Protein AF-V4USL4-F1 (afdb_monomer_lite)

pLDDT: mean 71.86, std 10.64, range [48.59, 88.5]

Foldseek 3Di:
DDPLVPLLVVLVVLQVQLVVCCVVPVDPLSVCLSNVLSVVSNVLSVVVVVVVVVDDDDNPVVVVVSVVVSVPSVVVVVVVVVVVVVVVQVVVCVVPVDNDDPVVVVVVD

Secondary structure (DSSP, 8-state):
--THHHHHHHHHHHHHHHHHHHHHH--HHHHIIIIIHHHHHHHHHHHHHHHHHTT-S-HHHHHHHHHHHHHHHHHHHHHHHHHHHHHHHHHHHHHH-----HHHHHH--

Organism: Citrus clementina (NCBI:txid85681)

Radius of gyration: 20.05 Å; chains: 1; bounding box: 37×26×62 Å

InterPro domains:
  IPR005349 TMEM14 family [PF03647] (6-108)
  IPR005349 TMEM14 family [PTHR12668] (5-108)
  IPR044890 TMEM14 superfamily [G3DSA:1.10.10.1740] (1-109)

Structure (mmCIF, N/CA/C/O backbone):
data_AF-V4USL4-F1
#
_entry.id   AF-V4USL4-F1
#
loop_
_atom_site.group_PDB
_atom_site.id
_atom_site.type_symbol
_atom_site.label_atom_id
_atom_site.label_alt_id
_atom_site.label_comp_id
_atom_site.label_asym_id
_atom_site.label_entity_id
_atom_site.label_seq_id
_atom_site.pdbx_PDB_ins_code
_atom_site.Cartn_x
_atom_site.Cartn_y
_atom_site.Cartn_z
_atom_site.occupancy
_atom_site.B_iso_or_equiv
_atom_site.auth_seq_id
_atom_site.auth_comp_id
_atom_site.auth_asym_id
_atom_site.auth_atom_id
_atom_site.pdbx_PDB_model_num
ATOM 1 N N . MET A 1 1 ? 15.039 -13.764 -16.737 1.00 51.09 1 MET A N 1
ATOM 2 C CA . MET A 1 1 ? 13.573 -13.710 -16.544 1.00 51.09 1 MET A CA 1
ATOM 3 C C . MET A 1 1 ? 13.216 -12.239 -16.381 1.00 51.09 1 MET A C 1
ATOM 5 O O . MET A 1 1 ? 13.928 -11.575 -15.647 1.00 51.09 1 MET A O 1
ATOM 9 N N . HIS A 1 2 ? 12.260 -11.701 -17.147 1.00 57.84 2 HIS A N 1
ATOM 10 C CA . HIS A 1 2 ? 11.977 -10.256 -17.184 1.00 57.84 2 HIS A CA 1
ATOM 11 C C . HIS A 1 2 ? 11.198 -9.796 -15.942 1.00 57.84 2 HIS A C 1
ATOM 13 O O . HIS A 1 2 ? 10.089 -10.278 -15.710 1.00 57.84 2 HIS A O 1
ATOM 19 N N . ASP A 1 3 ? 11.724 -8.808 -15.215 1.00 64.19 3 ASP A N 1
ATOM 20 C CA . ASP A 1 3 ? 11.110 -8.214 -14.013 1.00 64.19 3 ASP A CA 1
ATOM 21 C C . ASP A 1 3 ? 9.717 -7.593 -14.271 1.00 64.19 3 ASP A C 1
ATOM 23 O O . ASP A 1 3 ? 8.883 -7.472 -13.371 1.00 64.19 3 ASP A O 1
ATOM 27 N N . PHE A 1 4 ? 9.400 -7.280 -15.534 1.00 67.56 4 PHE A N 1
ATOM 28 C CA . PHE A 1 4 ? 8.096 -6.742 -15.956 1.00 67.56 4 PHE A CA 1
ATOM 29 C C . PHE A 1 4 ? 6.943 -7.722 -15.800 1.00 67.56 4 PHE A C 1
ATOM 31 O O . PHE A 1 4 ? 5.808 -7.307 -15.570 1.00 67.56 4 PHE A O 1
ATOM 38 N N . CYS A 1 5 ? 7.238 -9.017 -15.909 1.00 71.12 5 CYS A N 1
ATOM 39 C CA . CYS 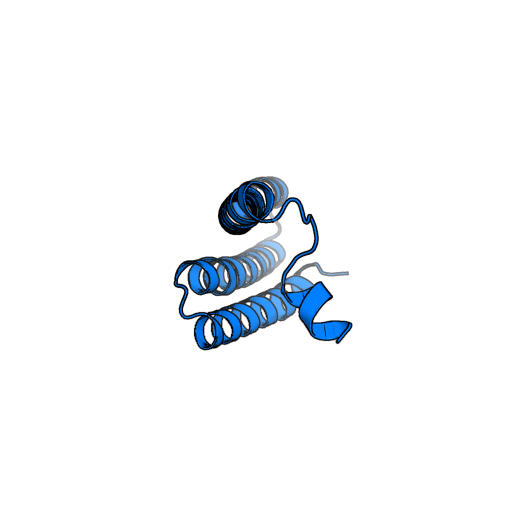A 1 5 ? 6.221 -10.057 -15.855 1.00 71.12 5 CYS A CA 1
ATOM 40 C C . CYS A 1 5 ? 5.610 -10.180 -14.454 1.00 71.12 5 CYS A C 1
ATOM 42 O O . CYS A 1 5 ? 4.460 -10.574 -14.332 1.00 71.12 5 CYS A O 1
ATOM 44 N N . PHE A 1 6 ? 6.350 -9.798 -13.407 1.00 75.56 6 PHE A N 1
ATOM 45 C CA . PHE A 1 6 ? 5.850 -9.796 -12.032 1.00 75.56 6 PHE A CA 1
ATOM 46 C C . PHE A 1 6 ? 5.356 -8.423 -11.583 1.00 75.56 6 PHE A C 1
ATOM 48 O O . PHE A 1 6 ? 4.347 -8.349 -10.888 1.00 75.56 6 PHE A O 1
ATOM 55 N N . THR A 1 7 ? 5.995 -7.332 -12.014 1.00 79.19 7 THR A N 1
ATOM 56 C CA . THR A 1 7 ? 5.622 -5.987 -11.543 1.00 79.19 7 THR A CA 1
ATOM 57 C C . THR A 1 7 ? 4.234 -5.539 -12.022 1.00 79.19 7 THR A C 1
ATOM 59 O O . THR A 1 7 ? 3.478 -4.939 -11.263 1.00 79.19 7 THR A O 1
ATOM 62 N N . ILE A 1 8 ? 3.841 -5.896 -13.253 1.00 82.44 8 ILE A N 1
ATOM 63 C CA . ILE A 1 8 ? 2.533 -5.538 -13.829 1.00 82.44 8 ILE A CA 1
ATOM 64 C C . ILE A 1 8 ? 1.371 -6.254 -13.114 1.00 82.44 8 ILE A C 1
ATOM 66 O O . ILE A 1 8 ? 0.453 -5.564 -12.658 1.00 82.44 8 ILE A O 1
ATOM 70 N N . PRO A 1 9 ? 1.367 -7.597 -12.965 1.00 84.69 9 PRO A N 1
ATOM 71 C CA . PRO A 1 9 ? 0.297 -8.268 -12.230 1.00 84.69 9 PRO A CA 1
ATOM 72 C C . PRO A 1 9 ? 0.309 -7.904 -10.743 1.00 84.69 9 PRO A C 1
ATOM 74 O O . PRO A 1 9 ? -0.757 -7.767 -10.147 1.00 84.69 9 PRO A O 1
ATOM 77 N N . TYR A 1 10 ? 1.486 -7.682 -10.148 1.00 80.00 10 TYR A N 1
ATOM 78 C CA . TYR A 1 10 ? 1.589 -7.254 -8.754 1.00 80.00 10 TYR A CA 1
ATOM 79 C C . TYR A 1 10 ? 1.013 -5.846 -8.530 1.00 80.00 10 TYR A C 1
ATOM 81 O O . TYR A 1 10 ? 0.259 -5.635 -7.581 1.00 80.00 10 TYR A O 1
ATOM 89 N N . GLY A 1 11 ? 1.272 -4.902 -9.443 1.00 85.38 11 GLY A N 1
ATOM 90 C CA . GLY A 1 11 ? 0.668 -3.568 -9.419 1.00 85.38 11 GLY A CA 1
ATOM 91 C C . GLY A 1 11 ? -0.861 -3.601 -9.529 1.00 85.38 11 GLY A C 1
ATOM 92 O O . GLY A 1 11 ? -1.545 -2.903 -8.784 1.00 85.38 11 GLY A O 1
ATOM 93 N N . LEU A 1 12 ? -1.420 -4.469 -10.382 1.00 85.81 12 LEU A N 1
ATOM 94 C CA . LEU A 1 12 ? -2.874 -4.668 -10.488 1.00 85.81 12 LEU A CA 1
ATOM 95 C C . LEU A 1 12 ? -3.491 -5.244 -9.207 1.00 85.81 12 LEU A C 1
A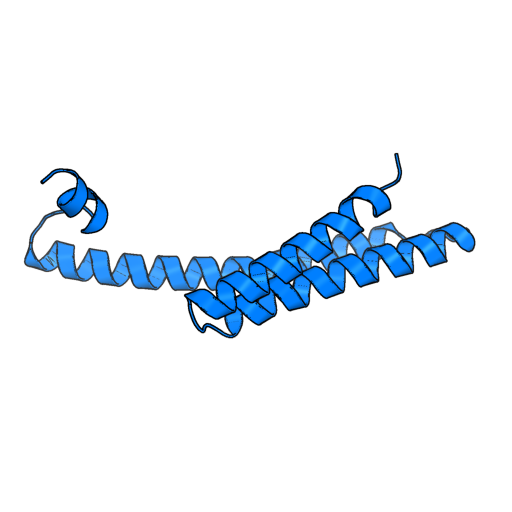TOM 97 O O . LEU A 1 12 ? -4.549 -4.785 -8.773 1.00 85.81 12 LEU A O 1
ATOM 101 N N . ILE A 1 13 ? -2.825 -6.219 -8.584 1.00 88.50 13 ILE A N 1
ATOM 102 C CA . ILE A 1 13 ? -3.261 -6.793 -7.305 1.00 88.50 13 ILE A CA 1
ATOM 103 C C . ILE A 1 13 ? -3.247 -5.727 -6.203 1.00 88.50 13 ILE A C 1
ATOM 105 O O . ILE A 1 13 ? -4.194 -5.662 -5.421 1.00 88.50 13 ILE A O 1
ATOM 109 N N . LEU A 1 14 ? -2.229 -4.861 -6.158 1.00 83.62 14 LEU A N 1
ATOM 110 C CA . LEU A 1 14 ? -2.150 -3.754 -5.197 1.00 83.62 14 LEU A CA 1
ATOM 111 C C . LEU A 1 14 ? -3.272 -2.730 -5.381 1.00 83.62 14 LEU A C 1
ATOM 113 O O . LEU A 1 14 ? -3.887 -2.320 -4.396 1.00 83.62 14 LEU A O 1
ATOM 117 N N . ILE A 1 15 ? -3.596 -2.376 -6.626 1.00 86.88 15 ILE A N 1
ATOM 118 C CA . ILE A 1 15 ? -4.737 -1.502 -6.926 1.00 86.88 15 ILE A CA 1
ATOM 119 C C . ILE A 1 15 ? -6.038 -2.160 -6.444 1.00 86.88 15 ILE A C 1
ATOM 121 O O . ILE A 1 15 ? -6.821 -1.527 -5.734 1.00 86.88 15 ILE A O 1
ATOM 125 N N . GLY A 1 16 ? -6.249 -3.442 -6.759 1.00 87.50 16 GLY A N 1
ATOM 126 C CA . GLY A 1 16 ? -7.425 -4.194 -6.311 1.00 87.50 16 GLY A CA 1
ATOM 127 C C . GLY A 1 16 ? -7.535 -4.274 -4.785 1.00 87.50 16 GLY A C 1
ATOM 128 O O . GLY A 1 16 ? -8.586 -3.973 -4.218 1.00 87.50 16 GLY A O 1
ATOM 129 N N . GLY A 1 17 ? -6.437 -4.607 -4.104 1.00 84.06 17 GLY A N 1
ATOM 130 C CA . GLY A 1 17 ? -6.357 -4.649 -2.644 1.00 84.06 17 GLY A CA 1
ATOM 131 C C . GLY A 1 17 ? -6.586 -3.282 -1.995 1.00 84.06 17 GLY A C 1
ATOM 132 O O . GLY A 1 17 ? -7.288 -3.195 -0.988 1.00 84.06 17 GLY A O 1
ATOM 133 N N . GLY A 1 18 ? -6.075 -2.207 -2.602 1.00 84.69 18 GLY A N 1
ATOM 134 C CA . GLY A 1 18 ? -6.299 -0.827 -2.170 1.00 84.69 18 GLY A CA 1
ATOM 135 C C . GLY A 1 18 ? -7.768 -0.410 -2.251 1.00 84.69 18 GLY A C 1
ATOM 136 O O . GLY A 1 18 ? -8.296 0.163 -1.299 1.00 84.69 18 GLY A O 1
ATOM 137 N N . ILE A 1 19 ? -8.456 -0.757 -3.343 1.00 84.50 19 ILE A N 1
ATOM 138 C CA . ILE A 1 19 ? -9.889 -0.473 -3.527 1.00 84.50 19 ILE A CA 1
ATOM 139 C C . ILE A 1 19 ? -10.736 -1.270 -2.525 1.00 84.50 19 ILE A C 1
ATOM 141 O O . ILE A 1 19 ? -11.615 -0.709 -1.871 1.00 84.50 19 ILE A O 1
ATOM 145 N N . VAL A 1 20 ? -10.453 -2.565 -2.352 1.00 84.88 20 VAL A N 1
ATOM 146 C CA . VAL A 1 20 ? -11.170 -3.417 -1.385 1.00 84.88 20 VAL A CA 1
ATOM 147 C C . VAL A 1 20 ? -10.924 -2.950 0.056 1.00 84.88 20 VAL A C 1
ATOM 149 O O . VAL A 1 20 ? -11.850 -2.926 0.870 1.00 84.88 20 VAL A O 1
ATOM 152 N N . GLY A 1 21 ? -9.698 -2.532 0.377 1.00 81.50 21 GLY A N 1
ATOM 153 C CA . GLY A 1 21 ? -9.343 -1.952 1.673 1.00 81.50 21 GLY A CA 1
ATOM 154 C C . GLY A 1 21 ? -10.056 -0.625 1.942 1.00 81.50 21 GLY A C 1
ATOM 155 O O . GLY A 1 21 ? -10.571 -0.415 3.045 1.00 81.50 21 GLY A O 1
ATOM 156 N N . PHE A 1 22 ? -10.169 0.233 0.923 1.00 80.00 22 PHE A N 1
ATOM 157 C CA . PHE A 1 22 ? -10.945 1.469 1.002 1.00 80.00 22 PHE A CA 1
ATOM 158 C C . PHE A 1 22 ? -12.431 1.191 1.241 1.00 80.00 22 PHE A C 1
ATOM 160 O O . PHE A 1 22 ? -13.018 1.787 2.139 1.00 80.00 22 PHE A O 1
ATOM 167 N N . ALA A 1 23 ? -13.020 0.230 0.525 1.00 83.00 23 ALA A N 1
ATOM 168 C CA . ALA A 1 23 ? -14.426 -0.133 0.694 1.00 83.00 23 ALA A CA 1
ATOM 169 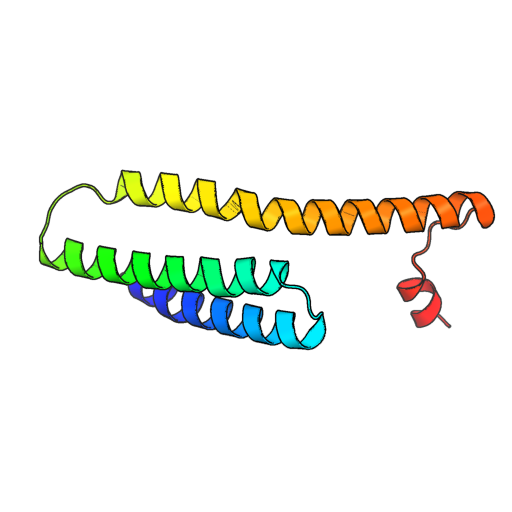C C . ALA A 1 23 ? -14.742 -0.684 2.098 1.00 83.00 23 ALA A C 1
ATOM 171 O O . ALA A 1 23 ? -15.806 -0.404 2.642 1.00 83.00 23 ALA A O 1
ATOM 172 N N . LYS A 1 24 ? -13.821 -1.442 2.713 1.00 77.56 24 LYS A N 1
ATOM 173 C CA . LYS A 1 24 ? -14.022 -2.010 4.060 1.00 77.56 24 LYS A CA 1
ATOM 174 C C . LYS A 1 24 ? -13.775 -1.028 5.206 1.00 77.56 24 LYS A C 1
ATOM 176 O O . LYS A 1 24 ? -14.438 -1.138 6.232 1.00 77.56 24 LYS A O 1
ATOM 181 N N . LYS A 1 25 ? -12.789 -0.133 5.082 1.00 73.94 25 LYS A N 1
ATOM 182 C CA . LYS A 1 25 ? -12.317 0.718 6.196 1.00 73.94 25 LYS A CA 1
ATOM 183 C C . LYS A 1 25 ? -12.618 2.211 6.003 1.00 73.94 25 LYS A C 1
ATOM 185 O O . LYS A 1 25 ? -12.428 2.979 6.938 1.00 73.94 25 LYS A O 1
ATOM 190 N N . GLY A 1 26 ? -13.033 2.634 4.804 1.00 71.25 26 GLY A N 1
ATOM 191 C CA . GLY A 1 26 ? -13.350 4.028 4.454 1.00 71.25 26 GLY A CA 1
ATOM 192 C C . GLY A 1 26 ? -12.160 4.997 4.481 1.00 71.25 26 GLY A C 1
ATOM 193 O O . GLY A 1 26 ? -12.348 6.207 4.420 1.00 71.25 26 GLY A O 1
ATOM 194 N N . SER A 1 27 ? -10.928 4.496 4.612 1.00 67.94 27 SER A N 1
ATOM 195 C CA . SER A 1 27 ? -9.748 5.328 4.862 1.00 67.94 27 SER A CA 1
ATOM 196 C C . SER A 1 27 ? -9.020 5.693 3.569 1.00 67.94 27 SER A C 1
ATOM 198 O O . SER A 1 27 ? -8.444 4.826 2.908 1.00 67.94 27 SER A O 1
ATOM 200 N N . THR A 1 28 ? -8.985 6.990 3.248 1.00 72.94 28 THR A N 1
ATOM 201 C CA . THR A 1 28 ? -8.279 7.555 2.082 1.00 72.94 28 THR A CA 1
ATOM 202 C C . THR A 1 28 ? -6.785 7.227 2.070 1.00 72.94 28 THR A C 1
ATOM 204 O O . THR A 1 28 ? -6.211 7.082 0.996 1.00 72.94 28 THR A O 1
ATOM 207 N N . ALA A 1 29 ? -6.172 7.011 3.239 1.00 75.69 29 ALA A N 1
ATOM 208 C CA . ALA A 1 29 ? -4.780 6.579 3.358 1.00 75.69 29 ALA A CA 1
ATOM 209 C C . ALA A 1 29 ? -4.541 5.182 2.755 1.00 75.69 29 ALA A C 1
ATOM 211 O O . ALA A 1 29 ? -3.549 4.962 2.068 1.00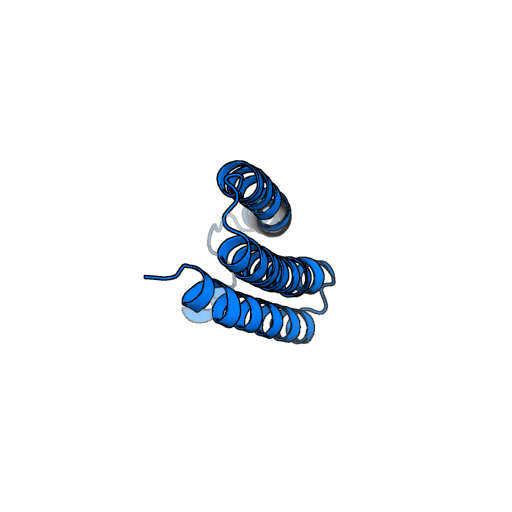 75.69 29 ALA A O 1
ATOM 212 N N . SER A 1 30 ? -5.475 4.242 2.948 1.00 65.75 30 SER A N 1
ATOM 213 C CA . SER A 1 30 ? -5.362 2.887 2.385 1.00 65.75 30 SER A CA 1
ATOM 214 C C . SER A 1 30 ? -5.582 2.869 0.870 1.00 65.75 30 SER A C 1
ATOM 216 O O . SER A 1 30 ? -5.006 2.026 0.180 1.00 65.75 30 SER A O 1
ATOM 218 N N . LEU A 1 31 ? -6.399 3.796 0.355 1.00 77.75 31 LEU A N 1
ATOM 219 C CA . LEU A 1 31 ? -6.593 3.990 -1.081 1.00 77.75 31 LEU A CA 1
ATOM 220 C C . LEU A 1 31 ? -5.345 4.609 -1.717 1.00 77.75 31 LEU A C 1
ATOM 222 O O . LEU A 1 31 ? -4.863 4.090 -2.717 1.00 77.75 31 LEU A O 1
ATOM 226 N N . ALA A 1 32 ? -4.803 5.677 -1.123 1.00 79.19 32 ALA A N 1
ATOM 227 C CA . ALA A 1 32 ? -3.593 6.344 -1.603 1.00 79.19 32 ALA A CA 1
ATOM 228 C C . ALA A 1 32 ? -2.393 5.387 -1.607 1.00 79.19 32 ALA A C 1
ATOM 230 O O . ALA A 1 32 ? -1.726 5.253 -2.629 1.00 79.19 32 ALA A O 1
ATOM 231 N N . GLY A 1 33 ? -2.207 4.625 -0.524 1.00 78.25 33 GLY A N 1
ATOM 232 C CA . GLY A 1 33 ? -1.166 3.608 -0.444 1.00 78.25 33 GLY A CA 1
ATOM 233 C C . GLY A 1 33 ? -1.352 2.491 -1.472 1.00 78.25 33 GLY A C 1
ATOM 234 O O . GLY A 1 33 ? -0.448 2.233 -2.252 1.00 78.25 33 GLY A O 1
ATOM 235 N N . GLY A 1 34 ? -2.514 1.834 -1.536 1.00 80.50 34 GLY A N 1
ATOM 236 C CA . GLY A 1 34 ? -2.703 0.684 -2.435 1.00 80.50 34 GLY A CA 1
ATOM 237 C C . GLY A 1 34 ? -2.807 1.060 -3.917 1.00 80.50 34 GLY A C 1
ATOM 238 O O . GLY A 1 34 ? -2.110 0.501 -4.763 1.00 80.50 34 GLY A O 1
ATOM 239 N N . VAL A 1 35 ? -3.650 2.041 -4.242 1.00 86.19 35 VAL A N 1
ATOM 240 C CA . VAL A 1 35 ? -3.871 2.478 -5.628 1.00 86.19 35 VAL A CA 1
ATOM 241 C C . VAL A 1 35 ? -2.719 3.341 -6.120 1.00 86.19 35 VAL A C 1
ATOM 243 O O . VAL A 1 35 ? -2.244 3.122 -7.231 1.00 86.19 35 VAL A O 1
ATOM 246 N N . GLY A 1 36 ? -2.244 4.291 -5.310 1.00 84.06 36 GLY A N 1
ATOM 247 C CA . GLY A 1 36 ? -1.155 5.186 -5.699 1.00 84.06 36 GLY A CA 1
ATOM 248 C C . GLY A 1 36 ? 0.131 4.418 -5.973 1.00 84.06 36 GLY A C 1
ATOM 249 O O . GLY A 1 36 ? 0.727 4.577 -7.039 1.00 84.06 36 GLY A O 1
ATOM 250 N N . THR A 1 37 ? 0.514 3.512 -5.073 1.00 79.06 37 THR A N 1
ATOM 251 C CA . THR A 1 37 ? 1.731 2.723 -5.273 1.00 79.06 37 THR A CA 1
ATOM 252 C C . THR A 1 37 ? 1.591 1.661 -6.370 1.00 79.06 37 THR A C 1
ATOM 254 O O . THR A 1 37 ? 2.529 1.461 -7.144 1.00 79.06 37 THR A O 1
ATOM 257 N N . GLY A 1 38 ? 0.415 1.039 -6.523 1.00 84.19 38 GLY A N 1
ATOM 258 C CA . GLY A 1 38 ? 0.145 0.090 -7.604 1.00 84.19 38 GLY A CA 1
ATOM 259 C C . GLY A 1 38 ? 0.184 0.733 -8.998 1.00 84.19 38 GLY A C 1
ATOM 260 O O . GLY A 1 38 ? 0.753 0.154 -9.924 1.00 84.19 38 GLY A O 1
ATOM 261 N N . LEU A 1 39 ? -0.323 1.964 -9.150 1.00 84.75 39 LEU A N 1
ATOM 262 C CA . LEU A 1 39 ? -0.194 2.743 -10.393 1.00 84.75 39 LEU A CA 1
ATOM 263 C C . LEU A 1 39 ? 1.266 3.093 -10.704 1.00 84.75 39 LEU A C 1
ATOM 265 O O . LEU A 1 39 ? 1.687 3.021 -11.860 1.00 84.75 39 LEU A O 1
ATOM 269 N N . LEU A 1 40 ? 2.043 3.436 -9.674 1.00 82.94 40 LEU A N 1
ATOM 270 C CA . LEU A 1 40 ? 3.470 3.739 -9.786 1.00 82.94 40 LEU A CA 1
ATOM 271 C C . LEU A 1 40 ? 4.280 2.519 -10.254 1.00 82.94 40 LEU A C 1
ATOM 273 O O . LEU A 1 40 ? 5.122 2.655 -11.139 1.00 82.94 40 LEU A O 1
ATOM 277 N N . LEU A 1 41 ? 3.979 1.324 -9.731 1.00 80.81 41 LEU A N 1
ATOM 278 C CA . LEU A 1 41 ? 4.580 0.048 -10.153 1.00 80.81 41 LEU A CA 1
ATOM 279 C C . LEU A 1 41 ? 4.279 -0.288 -11.620 1.00 80.81 41 LEU A C 1
ATOM 281 O O . LEU A 1 41 ? 5.177 -0.683 -12.366 1.00 80.81 41 LEU A O 1
ATOM 285 N N . VAL A 1 42 ? 3.036 -0.078 -12.063 1.00 83.31 42 VAL A N 1
ATOM 286 C CA . VAL A 1 42 ? 2.645 -0.290 -13.467 1.00 83.31 42 VAL A CA 1
ATOM 287 C C . VAL A 1 42 ? 3.361 0.701 -14.391 1.00 83.31 42 VAL A C 1
ATOM 289 O O . VAL A 1 42 ? 3.887 0.300 -15.431 1.00 83.31 42 VAL A O 1
ATOM 292 N N . LEU A 1 43 ? 3.454 1.977 -13.999 1.00 80.88 43 LEU A N 1
ATOM 293 C CA . LEU A 1 43 ? 4.202 3.001 -14.736 1.00 80.88 43 LEU A CA 1
ATOM 294 C C . LEU A 1 43 ? 5.699 2.686 -14.814 1.00 80.88 43 LEU A C 1
ATOM 296 O O . LEU A 1 43 ? 6.290 2.797 -15.889 1.00 80.88 43 LEU A O 1
ATOM 300 N N . ALA A 1 44 ? 6.302 2.248 -13.709 1.00 76.06 44 ALA A N 1
ATOM 301 C CA . ALA A 1 44 ? 7.696 1.825 -13.672 1.00 76.06 44 ALA A CA 1
ATOM 302 C C . ALA A 1 44 ? 7.936 0.632 -14.609 1.00 76.06 44 ALA A C 1
ATOM 304 O O . ALA A 1 44 ? 8.873 0.662 -15.405 1.00 76.06 44 ALA A O 1
ATOM 305 N N . GLY A 1 45 ? 7.051 -0.371 -14.605 1.00 76.38 45 GLY A N 1
ATOM 306 C CA . GLY A 1 45 ? 7.099 -1.488 -15.552 1.00 76.38 45 GLY A CA 1
ATOM 307 C C . GLY A 1 45 ? 7.009 -1.037 -17.015 1.00 76.38 45 GLY A C 1
ATOM 308 O O . GLY A 1 45 ? 7.752 -1.532 -17.861 1.00 76.38 45 GLY A O 1
ATOM 309 N N . TYR A 1 46 ? 6.167 -0.044 -17.311 1.00 76.62 46 TYR A N 1
ATOM 310 C CA . TYR A 1 46 ? 5.972 0.482 -18.665 1.00 76.62 46 TYR A CA 1
ATOM 311 C C . TYR A 1 46 ? 7.166 1.302 -19.176 1.00 76.62 46 TYR A C 1
ATOM 313 O O . TYR A 1 46 ? 7.607 1.133 -20.316 1.00 76.62 46 TYR A O 1
ATOM 321 N N . LEU A 1 47 ? 7.721 2.177 -18.331 1.00 74.88 47 LEU A N 1
ATOM 322 C CA . LEU A 1 47 ? 8.936 2.944 -18.635 1.00 74.88 47 LEU A CA 1
ATOM 323 C C . LEU A 1 47 ? 10.127 2.024 -18.860 1.00 74.88 47 LEU A C 1
ATOM 325 O O . LEU A 1 47 ? 10.960 2.261 -19.734 1.00 74.88 47 LEU A O 1
ATOM 329 N N . SER A 1 48 ? 10.176 0.956 -18.081 1.00 73.31 48 SER A N 1
ATOM 330 C CA . SER A 1 48 ? 11.249 -0.004 -18.132 1.00 73.31 48 SER A CA 1
ATOM 331 C C . SER A 1 48 ? 11.122 -0.860 -19.412 1.00 73.31 48 SER A C 1
ATOM 333 O O . SER A 1 48 ? 12.082 -0.924 -20.171 1.00 73.31 48 SER A O 1
ATOM 335 N N . LEU A 1 49 ? 9.924 -1.295 -19.834 1.00 73.25 49 LEU A N 1
ATOM 336 C CA . LEU A 1 49 ? 9.700 -1.874 -21.179 1.00 73.25 49 LEU A CA 1
ATOM 337 C C . LEU A 1 49 ? 10.132 -0.941 -22.334 1.00 73.25 49 LEU A C 1
ATOM 339 O O . LEU A 1 49 ? 10.850 -1.367 -23.240 1.00 73.25 49 LEU A O 1
ATOM 343 N N . LYS A 1 50 ? 9.758 0.345 -22.276 1.00 73.12 50 LYS A N 1
ATOM 344 C CA . LYS A 1 50 ? 10.140 1.375 -23.268 1.00 73.12 50 LYS A CA 1
ATOM 345 C C . LYS A 1 50 ? 11.650 1.621 -23.329 1.00 73.12 50 LYS A C 1
ATOM 347 O O . LYS A 1 50 ? 12.192 1.922 -24.392 1.00 73.12 50 LYS A O 1
ATOM 352 N N . ALA A 1 51 ? 12.338 1.539 -22.196 1.00 66.62 51 ALA A N 1
ATOM 353 C CA . ALA A 1 51 ? 13.782 1.708 -22.131 1.00 66.62 51 ALA A CA 1
ATOM 354 C C . ALA A 1 51 ? 14.525 0.451 -22.624 1.00 66.62 51 ALA A C 1
ATOM 356 O O . ALA A 1 51 ? 15.633 0.573 -23.158 1.00 66.62 51 ALA A O 1
ATOM 357 N N . PHE A 1 52 ? 13.934 -0.746 -22.483 1.00 67.81 52 PHE A N 1
ATOM 358 C CA . PHE A 1 52 ? 14.526 -2.005 -22.960 1.00 67.81 52 PHE A CA 1
ATOM 359 C C . PHE A 1 52 ? 14.512 -2.028 -24.488 1.00 67.81 52 PHE A C 1
ATOM 361 O O . PHE A 1 52 ? 15.492 -2.433 -25.111 1.00 67.81 52 PHE A O 1
ATOM 368 N N . GLU A 1 53 ? 13.464 -1.457 -25.080 1.00 71.19 53 GLU A N 1
ATOM 369 C CA . GLU A 1 53 ? 13.349 -1.200 -26.515 1.00 71.19 53 GLU A CA 1
ATOM 370 C C . GLU A 1 53 ? 14.416 -0.207 -27.035 1.00 71.19 53 GLU A C 1
ATOM 372 O O . GLU A 1 53 ? 14.822 -0.278 -28.193 1.00 71.19 53 GLU A O 1
ATOM 377 N N . LYS A 1 54 ? 14.931 0.694 -26.179 1.00 65.94 54 LYS A N 1
ATOM 378 C CA . LYS A 1 54 ? 15.861 1.783 -26.556 1.00 65.94 54 LYS A CA 1
ATOM 379 C C . LYS A 1 54 ? 17.322 1.622 -26.103 1.00 65.94 54 LYS A C 1
ATOM 381 O O . LYS A 1 54 ? 18.121 2.525 -26.341 1.00 65.94 54 LYS A O 1
ATOM 386 N N . LYS A 1 55 ? 17.686 0.500 -25.470 1.00 59.31 55 LYS A N 1
ATOM 387 C CA . LYS A 1 55 ? 19.060 0.093 -25.090 1.00 59.31 55 LYS A CA 1
ATOM 388 C C . LYS A 1 55 ? 19.968 1.232 -24.564 1.00 59.31 55 LYS A C 1
ATOM 390 O O . LYS A 1 55 ? 21.050 1.459 -25.103 1.00 59.31 55 LYS A O 1
ATOM 395 N N . LYS A 1 56 ? 19.573 1.936 -23.489 1.00 50.44 56 LYS A N 1
ATOM 396 C CA . LYS A 1 56 ? 20.458 2.879 -22.761 1.00 50.44 56 LYS A CA 1
ATOM 397 C C . LYS A 1 56 ? 20.371 2.747 -21.232 1.00 50.44 56 LYS A C 1
ATOM 399 O O . LYS A 1 56 ? 19.314 2.543 -20.651 1.00 50.44 56 LYS A O 1
ATOM 404 N N . ASN A 1 57 ? 21.546 2.859 -20.623 1.00 55.38 57 ASN A N 1
ATOM 405 C CA . ASN A 1 57 ? 22.019 2.283 -19.364 1.00 55.38 57 ASN A CA 1
ATOM 406 C C . ASN A 1 57 ? 21.725 3.116 -18.088 1.00 55.38 57 ASN A C 1
ATOM 408 O O . ASN A 1 57 ? 22.657 3.609 -17.458 1.00 55.38 57 ASN A O 1
ATOM 412 N N . SER A 1 58 ? 20.461 3.299 -17.681 1.00 51.75 58 SER A N 1
ATOM 413 C CA . SER A 1 58 ? 20.152 4.046 -16.432 1.00 51.75 58 SER A CA 1
ATOM 414 C C . SER A 1 58 ? 19.043 3.452 -15.550 1.00 51.75 58 SER A C 1
ATOM 416 O O . SER A 1 58 ? 18.363 4.178 -14.833 1.00 51.75 58 SER A O 1
ATOM 418 N N . TYR A 1 59 ? 18.881 2.128 -15.541 1.00 55.53 59 TYR A N 1
ATOM 419 C CA . TYR A 1 59 ? 17.870 1.446 -14.712 1.00 55.53 59 TYR A CA 1
ATOM 420 C C . TYR A 1 59 ? 18.125 1.521 -13.201 1.00 55.53 59 TYR A C 1
ATOM 422 O O . TYR A 1 59 ? 17.184 1.463 -12.418 1.00 55.53 59 TYR A O 1
ATOM 430 N N . PHE A 1 60 ? 19.384 1.660 -12.781 1.00 53.91 60 PHE A N 1
ATOM 431 C CA . PHE A 1 60 ? 19.764 1.492 -11.375 1.00 53.91 60 PHE A CA 1
ATOM 432 C C . PHE A 1 60 ? 19.350 2.672 -10.479 1.00 53.91 60 PHE A C 1
ATOM 434 O O . PHE A 1 60 ? 19.024 2.476 -9.314 1.00 53.91 60 PHE A O 1
ATOM 441 N N . ALA A 1 61 ? 19.306 3.890 -11.029 1.00 53.12 61 ALA A N 1
ATOM 442 C CA . ALA A 1 61 ? 18.935 5.088 -10.273 1.00 53.12 61 ALA A CA 1
ATOM 443 C C . ALA A 1 61 ? 17.430 5.138 -9.956 1.00 53.12 61 ALA A C 1
ATOM 445 O O . ALA A 1 61 ? 17.047 5.485 -8.844 1.00 53.12 61 ALA A O 1
ATOM 446 N N . ILE A 1 62 ? 16.587 4.723 -10.911 1.00 61.59 62 ILE A N 1
ATOM 447 C CA . ILE A 1 62 ? 15.129 4.712 -10.737 1.00 61.59 62 ILE A CA 1
ATOM 448 C C . ILE A 1 62 ? 14.732 3.695 -9.669 1.00 61.59 62 ILE A C 1
ATOM 450 O O . ILE A 1 62 ? 13.962 4.041 -8.785 1.00 61.59 62 ILE A O 1
ATOM 454 N N . VAL A 1 63 ? 15.304 2.484 -9.704 1.00 63.62 63 VAL A N 1
ATOM 455 C CA . VAL A 1 63 ? 14.978 1.415 -8.745 1.00 63.62 63 VAL A CA 1
ATOM 456 C C . VAL A 1 63 ? 15.264 1.847 -7.304 1.00 63.62 63 VAL A C 1
ATOM 458 O O . VAL A 1 63 ? 14.408 1.674 -6.441 1.00 63.62 63 VAL A O 1
ATOM 461 N N . ILE A 1 64 ? 16.422 2.463 -7.043 1.00 56.22 64 ILE A N 1
ATOM 462 C CA . ILE A 1 64 ? 16.807 2.883 -5.687 1.00 56.22 64 ILE A CA 1
ATOM 463 C C . ILE A 1 64 ? 15.902 4.009 -5.163 1.00 56.22 64 ILE A C 1
ATOM 465 O O . ILE A 1 64 ? 15.460 3.943 -4.015 1.00 56.22 64 ILE A O 1
ATOM 469 N N . GLU A 1 65 ? 15.583 5.018 -5.982 1.00 58.19 65 GLU A N 1
ATOM 470 C CA . GLU A 1 65 ? 14.688 6.105 -5.556 1.00 58.19 65 GLU A CA 1
ATOM 471 C C . GLU A 1 65 ? 13.243 5.629 -5.344 1.00 58.19 65 GLU A C 1
ATOM 473 O O . GLU A 1 65 ? 12.587 6.063 -4.391 1.00 58.19 65 GLU A O 1
ATOM 478 N N . THR A 1 66 ? 12.740 4.710 -6.177 1.00 60.59 66 THR A N 1
ATOM 479 C CA . THR A 1 66 ? 11.372 4.192 -6.033 1.00 60.59 66 THR A CA 1
ATOM 480 C C . THR A 1 66 ? 11.214 3.257 -4.837 1.00 60.59 66 THR A C 1
ATOM 482 O O . THR A 1 66 ? 10.231 3.392 -4.111 1.00 60.59 66 THR A O 1
ATOM 485 N N . GLU A 1 67 ? 12.181 2.373 -4.570 1.00 60.88 67 GLU A N 1
ATOM 486 C CA . GLU A 1 67 ? 12.157 1.471 -3.404 1.00 60.88 67 GLU A CA 1
ATOM 487 C C . GLU A 1 67 ? 12.201 2.259 -2.083 1.00 60.88 67 GLU A C 1
ATOM 489 O O . GLU A 1 67 ? 11.456 1.972 -1.141 1.00 60.88 67 GLU A O 1
ATOM 494 N N . PHE A 1 68 ? 13.027 3.310 -2.022 1.00 54.06 68 PHE A N 1
ATOM 495 C CA . PHE A 1 68 ? 13.149 4.148 -0.831 1.00 54.06 68 PHE A CA 1
ATOM 496 C C . PHE A 1 68 ? 11.886 4.987 -0.574 1.00 54.06 68 PHE A C 1
ATOM 498 O O . PHE A 1 68 ? 11.443 5.107 0.571 1.00 54.06 68 PHE A O 1
ATOM 505 N N . ARG A 1 69 ? 11.255 5.528 -1.629 1.00 59.00 69 ARG A N 1
ATOM 506 C CA . ARG A 1 69 ? 10.004 6.294 -1.506 1.00 59.00 69 ARG A CA 1
ATOM 507 C C . ARG A 1 69 ? 8.812 5.407 -1.130 1.00 59.00 69 ARG A C 1
ATOM 509 O O . ARG A 1 69 ? 7.986 5.836 -0.328 1.00 59.00 69 ARG A O 1
ATOM 516 N N . PHE A 1 70 ? 8.747 4.179 -1.649 1.00 58.19 70 PHE A N 1
ATOM 517 C CA . PHE A 1 70 ? 7.658 3.231 -1.385 1.00 58.19 70 PHE A CA 1
ATOM 518 C C . PHE A 1 70 ? 7.581 2.823 0.095 1.00 58.19 70 PHE A C 1
ATOM 520 O O . PHE A 1 70 ? 6.495 2.737 0.670 1.00 58.19 70 PHE A O 1
ATOM 527 N N . ARG A 1 71 ? 8.732 2.627 0.754 1.00 64.31 71 ARG A N 1
ATOM 528 C CA . ARG A 1 71 ? 8.777 2.230 2.172 1.00 64.31 71 ARG A CA 1
ATOM 529 C C . ARG A 1 71 ? 8.258 3.305 3.132 1.00 64.31 71 ARG A C 1
ATOM 531 O O . ARG A 1 71 ? 7.743 2.957 4.19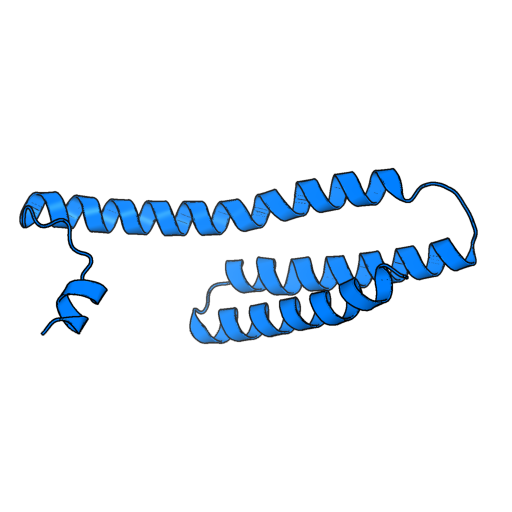2 1.00 64.31 71 ARG A O 1
ATOM 538 N N . ALA A 1 72 ? 8.383 4.585 2.778 1.00 58.44 72 ALA A N 1
ATOM 539 C CA . ALA A 1 72 ? 8.070 5.699 3.675 1.00 58.44 72 ALA A CA 1
ATOM 540 C C . ALA A 1 72 ? 6.563 5.857 3.952 1.00 58.44 72 ALA A C 1
ATOM 542 O O . ALA A 1 72 ? 6.169 6.109 5.089 1.00 58.44 72 ALA A O 1
ATOM 543 N N . GLU A 1 73 ? 5.715 5.684 2.937 1.00 60.75 73 GLU A N 1
ATOM 544 C CA . GLU A 1 73 ? 4.267 5.905 3.067 1.00 60.75 73 GLU A CA 1
ATOM 545 C C . GLU A 1 73 ? 3.563 4.722 3.751 1.00 60.75 73 GLU A C 1
ATOM 547 O O . GLU A 1 73 ? 2.681 4.915 4.588 1.00 60.75 73 GLU A O 1
ATOM 552 N N . PHE A 1 74 ? 4.024 3.496 3.472 1.00 63.97 74 PHE A N 1
ATOM 553 C CA . PHE A 1 74 ? 3.528 2.279 4.118 1.00 63.97 74 PHE A CA 1
ATOM 554 C C . PHE A 1 74 ? 3.833 2.272 5.625 1.00 63.97 74 PHE A C 1
ATOM 556 O O . PHE A 1 74 ? 2.928 2.098 6.442 1.00 63.97 74 PHE A O 1
ATOM 563 N N . TYR A 1 75 ? 5.077 2.587 6.013 1.00 68.38 75 TYR A N 1
ATOM 564 C CA . TYR A 1 75 ? 5.473 2.625 7.426 1.00 68.38 75 TYR A CA 1
ATOM 565 C C . TYR A 1 75 ? 4.666 3.634 8.248 1.00 68.38 75 TYR A C 1
ATOM 567 O O . TYR A 1 75 ? 4.401 3.381 9.423 1.00 68.38 75 TYR A O 1
ATOM 575 N N . ALA A 1 76 ? 4.247 4.759 7.664 1.00 67.31 76 ALA A N 1
ATOM 576 C CA . ALA A 1 76 ? 3.477 5.762 8.392 1.00 67.31 76 ALA A CA 1
ATOM 577 C C . ALA A 1 76 ? 2.113 5.219 8.857 1.00 67.31 76 ALA A C 1
ATOM 579 O O . ALA A 1 76 ? 1.720 5.437 10.004 1.00 67.31 76 ALA A O 1
ATOM 580 N N . VAL A 1 77 ? 1.413 4.463 8.005 1.00 68.06 77 VAL A N 1
ATOM 581 C CA . VAL A 1 77 ? 0.087 3.911 8.329 1.00 68.06 77 VAL A CA 1
ATOM 582 C C . VAL A 1 77 ? 0.182 2.835 9.408 1.00 68.06 77 VAL A C 1
ATOM 584 O O . VAL A 1 77 ? -0.612 2.847 10.355 1.00 68.06 77 VAL A O 1
ATOM 587 N N . ASP A 1 78 ? 1.171 1.946 9.304 1.00 72.06 78 ASP A N 1
ATOM 588 C CA . ASP A 1 78 ? 1.421 0.920 10.319 1.00 72.06 78 ASP A CA 1
ATOM 589 C C . ASP A 1 78 ? 1.800 1.542 11.663 1.00 72.06 78 ASP A C 1
ATOM 591 O O . ASP A 1 78 ? 1.287 1.132 12.705 1.00 72.06 78 ASP A O 1
ATOM 595 N N . THR A 1 79 ? 2.622 2.595 11.644 1.00 77.00 79 THR A N 1
ATOM 596 C CA . THR A 1 79 ? 3.041 3.302 12.861 1.00 77.00 79 THR A CA 1
ATOM 597 C C . THR A 1 79 ? 1.852 3.963 13.557 1.00 77.00 79 THR A C 1
ATOM 599 O O . THR A 1 79 ? 1.709 3.849 14.774 1.00 77.00 79 THR A O 1
ATOM 602 N N . VAL A 1 80 ? 0.955 4.607 12.803 1.00 81.31 80 VAL A N 1
ATOM 603 C CA . VAL A 1 80 ? -0.254 5.226 13.369 1.00 81.31 80 VAL A CA 1
ATOM 604 C C . VAL A 1 80 ? -1.198 4.165 13.933 1.00 81.31 80 VAL A C 1
ATOM 606 O O . VAL A 1 80 ? -1.677 4.312 15.058 1.00 81.31 80 VAL A O 1
ATOM 609 N N . CYS A 1 81 ? -1.438 3.070 13.205 1.00 78.50 81 CYS A N 1
ATOM 610 C CA . CYS A 1 81 ? -2.286 1.981 13.697 1.00 78.50 81 CYS A CA 1
ATOM 611 C C . CYS A 1 81 ? -1.714 1.354 14.979 1.00 78.50 81 CYS A C 1
ATOM 613 O O . CYS A 1 81 ? -2.458 1.145 15.940 1.00 78.50 81 CYS A O 1
ATOM 615 N N . ALA A 1 82 ? -0.403 1.104 15.020 1.00 81.94 82 ALA A N 1
ATOM 616 C CA . ALA A 1 82 ? 0.285 0.565 16.189 1.00 81.94 82 ALA A CA 1
ATOM 617 C C . ALA A 1 82 ? 0.231 1.523 17.387 1.00 81.94 82 ALA A C 1
ATOM 619 O O . ALA A 1 82 ? -0.044 1.084 18.503 1.00 81.94 82 ALA A O 1
ATOM 620 N N . ALA A 1 83 ? 0.423 2.827 17.173 1.00 83.56 83 ALA A N 1
ATOM 621 C CA . ALA A 1 83 ? 0.336 3.831 18.231 1.00 83.56 83 ALA A CA 1
ATOM 622 C C . ALA A 1 83 ? -1.072 3.894 18.839 1.00 83.56 83 ALA A C 1
ATOM 624 O O . ALA A 1 83 ? -1.219 3.834 20.059 1.00 83.56 83 ALA A O 1
ATOM 625 N N . VAL A 1 84 ? -2.114 3.930 18.000 1.00 85.31 84 VAL A N 1
ATOM 626 C CA . VAL A 1 84 ? -3.512 3.942 18.461 1.00 85.31 84 VAL A CA 1
ATOM 627 C C . VAL A 1 84 ? -3.835 2.682 19.263 1.00 85.31 84 VAL A C 1
ATOM 629 O O . VAL A 1 84 ? -4.379 2.774 20.363 1.00 85.31 84 VAL A O 1
ATOM 632 N N . LEU A 1 85 ? -3.455 1.504 18.759 1.00 80.88 85 LEU A N 1
ATOM 633 C CA . LEU A 1 85 ? -3.647 0.238 19.472 1.00 80.88 85 LEU A CA 1
ATOM 634 C C . LEU A 1 85 ? -2.906 0.222 20.812 1.00 80.88 85 LEU A C 1
ATOM 636 O O . LEU A 1 85 ? -3.471 -0.208 21.816 1.00 80.88 85 LEU A O 1
ATOM 640 N N . THR A 1 86 ? -1.672 0.725 20.842 1.00 85.12 86 THR A N 1
ATOM 641 C CA . THR A 1 86 ? -0.856 0.779 22.060 1.00 85.12 86 THR A CA 1
ATOM 642 C C . THR A 1 86 ? -1.493 1.683 23.111 1.00 85.12 86 THR A C 1
ATOM 644 O O . THR A 1 86 ? -1.567 1.293 24.271 1.00 85.12 86 THR A O 1
ATOM 647 N N . VAL A 1 87 ? -2.023 2.847 22.721 1.00 84.94 87 VAL A N 1
ATOM 648 C CA . VAL A 1 87 ? -2.719 3.763 23.642 1.00 84.94 87 VAL A CA 1
ATOM 649 C C . VAL A 1 87 ? -3.984 3.121 24.212 1.00 84.94 87 VAL A C 1
ATOM 651 O O . VAL A 1 87 ? -4.190 3.153 25.424 1.00 84.94 87 VAL A O 1
ATOM 654 N N . VAL A 1 88 ? -4.801 2.479 23.371 1.00 83.44 88 VAL A N 1
ATOM 655 C CA . VAL A 1 88 ? -6.025 1.795 23.823 1.00 83.44 88 VAL A CA 1
ATOM 656 C C . VAL A 1 88 ? -5.692 0.648 24.782 1.00 83.44 88 VAL A C 1
ATOM 658 O O . VAL A 1 88 ? -6.344 0.495 25.816 1.00 83.44 88 VAL A O 1
ATOM 661 N N . MET A 1 89 ? -4.656 -0.140 24.482 1.00 80.88 89 MET A N 1
ATOM 662 C CA . MET A 1 89 ? -4.203 -1.213 25.372 1.00 80.88 89 MET A CA 1
ATOM 663 C C . MET A 1 89 ? -3.605 -0.661 26.670 1.00 80.88 89 MET A C 1
ATOM 665 O O . MET A 1 89 ? -3.865 -1.222 27.730 1.00 80.88 89 MET A O 1
ATOM 669 N N . ALA A 1 90 ? -2.880 0.459 26.622 1.00 81.06 90 ALA A N 1
ATOM 670 C CA . ALA A 1 90 ? -2.318 1.110 27.803 1.00 81.06 90 ALA A CA 1
ATOM 671 C C . ALA A 1 90 ? -3.412 1.636 28.745 1.00 81.06 90 ALA A C 1
ATOM 673 O O . ALA A 1 90 ? -3.353 1.385 29.947 1.00 81.06 90 ALA A O 1
ATOM 674 N N . GLN A 1 91 ? -4.452 2.289 28.215 1.00 79.31 91 GLN A N 1
ATOM 675 C CA . GLN A 1 91 ? -5.597 2.736 29.019 1.00 79.31 91 GLN A CA 1
ATOM 676 C C . GLN A 1 91 ? -6.314 1.552 29.684 1.00 79.31 91 GLN A C 1
ATOM 678 O O . GLN A 1 91 ? -6.597 1.578 30.879 1.00 79.31 91 GLN A O 1
ATOM 683 N N . ARG A 1 92 ? -6.540 0.466 28.935 1.00 70.31 92 ARG A N 1
ATOM 684 C CA . ARG A 1 92 ? -7.182 -0.755 29.454 1.00 70.31 92 ARG A CA 1
ATOM 685 C C . ARG A 1 92 ? -6.325 -1.473 30.496 1.00 70.31 92 ARG A C 1
ATOM 687 O O . ARG A 1 92 ? -6.864 -2.027 31.454 1.00 70.31 92 ARG A O 1
ATOM 694 N N . TYR A 1 93 ? -5.007 -1.447 30.328 1.00 75.81 93 TYR A N 1
ATOM 695 C CA . TYR A 1 93 ? -4.064 -2.015 31.282 1.00 75.81 93 TYR A CA 1
ATOM 696 C C . TYR A 1 93 ? -4.102 -1.277 32.627 1.00 75.81 93 TYR A C 1
ATOM 698 O O . TYR A 1 93 ? -4.113 -1.932 33.668 1.00 75.81 93 TYR A O 1
ATOM 706 N N . MET A 1 94 ? -4.205 0.057 32.615 1.00 73.12 94 MET A N 1
ATOM 707 C CA . MET A 1 94 ? -4.295 0.866 33.838 1.00 73.12 94 MET A CA 1
ATOM 708 C C . MET A 1 94 ? -5.574 0.593 34.641 1.00 73.12 94 MET A C 1
ATOM 710 O O . MET A 1 94 ? -5.526 0.601 35.867 1.00 73.12 94 MET A O 1
ATOM 714 N N . GLU A 1 95 ? -6.700 0.313 33.979 1.00 75.25 95 GLU A N 1
ATOM 715 C CA . GLU A 1 95 ? -7.975 0.080 34.675 1.00 75.25 95 GLU A CA 1
ATOM 716 C C . GLU A 1 95 ? -8.213 -1.372 35.101 1.00 75.25 95 GLU A C 1
ATOM 718 O O . GLU A 1 95 ? -8.921 -1.625 36.072 1.00 75.25 95 GLU A O 1
ATOM 723 N N . THR A 1 96 ? -7.676 -2.348 34.366 1.00 71.44 96 THR A N 1
ATOM 724 C CA . THR A 1 96 ? -8.062 -3.760 34.542 1.00 71.44 96 THR A CA 1
ATOM 725 C C . THR A 1 96 ? -6.878 -4.688 34.839 1.00 71.44 96 THR A C 1
ATOM 727 O O . THR A 1 96 ? -7.071 -5.882 35.070 1.00 71.44 96 THR A O 1
ATOM 730 N N . SER A 1 97 ? -5.646 -4.152 34.832 1.00 67.75 97 SER A N 1
ATOM 731 C CA . SER A 1 97 ? -4.370 -4.870 35.024 1.00 67.75 97 SER A CA 1
ATOM 732 C C . SER A 1 97 ? -4.204 -6.113 34.139 1.00 67.75 97 SER A C 1
ATOM 734 O O . SER A 1 97 ? -3.439 -7.024 34.451 1.00 67.75 97 SER A O 1
ATOM 736 N N . LYS A 1 98 ? -4.937 -6.180 33.023 1.00 57.91 98 LYS A N 1
ATOM 737 C CA . LYS A 1 98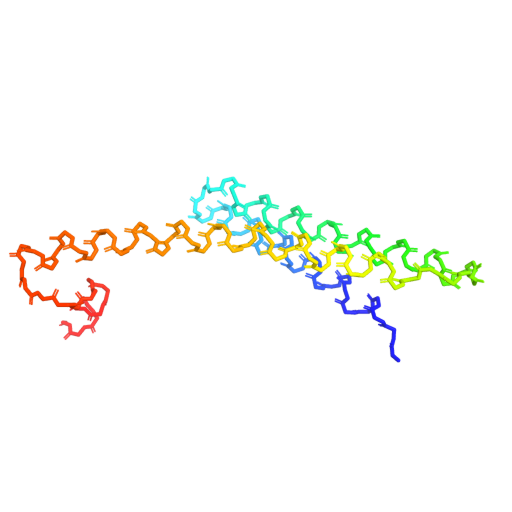 ? -5.029 -7.361 32.162 1.00 57.91 98 LYS A CA 1
ATOM 738 C C . LYS A 1 98 ? -4.504 -7.010 30.781 1.00 57.91 98 LYS A C 1
ATOM 740 O O . LYS A 1 98 ? -5.000 -6.103 30.126 1.00 57.91 98 LYS A O 1
ATOM 745 N N . VAL A 1 99 ? -3.479 -7.750 30.369 1.00 65.44 99 VAL A N 1
ATOM 746 C CA . VAL A 1 99 ? -2.685 -7.511 29.150 1.00 65.44 99 VAL A CA 1
ATOM 747 C C . VAL A 1 99 ? -3.397 -8.008 27.882 1.00 65.44 99 VAL A C 1
ATOM 749 O O . VAL A 1 99 ? -3.004 -7.671 26.770 1.00 65.44 99 VAL A O 1
ATOM 752 N N . MET A 1 100 ? -4.443 -8.829 28.016 1.00 57.12 100 MET A N 1
ATOM 753 C CA . MET A 1 100 ? -5.024 -9.531 26.871 1.00 57.12 100 MET A CA 1
ATOM 754 C C . MET A 1 100 ? -5.880 -8.611 25.981 1.00 57.12 100 MET A C 1
ATOM 756 O O . MET A 1 100 ? -6.799 -7.956 26.483 1.00 57.12 100 MET A O 1
ATOM 760 N N . PRO A 1 101 ? -5.656 -8.610 24.651 1.00 64.75 101 PRO A N 1
ATOM 761 C CA . PRO A 1 101 ? -6.477 -7.851 23.721 1.00 64.75 101 PRO A CA 1
ATOM 762 C C . PRO A 1 101 ? -7.893 -8.433 23.653 1.00 64.75 101 PRO A C 1
ATOM 764 O O . PRO A 1 101 ? -8.088 -9.650 23.684 1.00 64.75 101 PRO A O 1
ATOM 767 N N . ALA A 1 102 ? -8.892 -7.559 23.513 1.00 62.16 102 ALA A N 1
ATOM 768 C CA . ALA A 1 102 ? -10.308 -7.935 23.564 1.00 62.16 102 ALA A CA 1
ATOM 769 C C . ALA A 1 102 ? -10.694 -9.035 22.555 1.00 62.16 102 ALA A C 1
ATOM 771 O O . ALA A 1 102 ? -11.552 -9.856 22.860 1.00 62.16 102 ALA A O 1
ATOM 772 N N . GLY A 1 103 ? -10.028 -9.101 21.396 1.00 62.66 103 GLY A N 1
ATOM 773 C CA . GLY A 1 103 ? -10.260 -10.148 20.395 1.00 62.66 103 GLY A CA 1
ATOM 774 C C . GLY A 1 103 ? -9.830 -11.551 20.840 1.00 62.66 103 GLY A C 1
ATOM 775 O O . GLY A 1 103 ? -10.511 -12.519 20.526 1.00 62.66 103 GLY A O 1
ATOM 776 N N . ILE A 1 104 ? -8.752 -11.669 21.624 1.00 60.34 104 ILE A N 1
ATOM 777 C CA . ILE A 1 104 ? -8.308 -12.959 22.173 1.00 60.34 104 ILE A CA 1
ATOM 778 C C . ILE A 1 104 ? -9.229 -13.370 23.326 1.00 60.34 104 ILE A C 1
ATOM 780 O O . ILE A 1 104 ? -9.660 -14.512 23.388 1.00 60.34 104 ILE A O 1
ATOM 784 N N . VAL A 1 105 ? -9.625 -12.432 24.192 1.00 61.69 105 VAL A N 1
ATOM 785 C CA . VAL A 1 105 ? -10.551 -12.723 25.305 1.00 61.69 105 VAL A CA 1
ATOM 786 C C . VAL A 1 105 ? -11.951 -13.111 24.808 1.00 61.69 105 VAL A C 1
ATOM 788 O O . VAL A 1 105 ? -12.599 -13.950 25.427 1.00 61.69 105 VAL A O 1
ATOM 791 N N . ALA A 1 106 ? -12.412 -12.533 23.694 1.00 59.75 106 ALA A N 1
ATOM 792 C CA . ALA A 1 106 ? -13.700 -12.866 23.084 1.00 59.75 106 ALA A CA 1
ATOM 793 C C . ALA A 1 106 ? -13.699 -14.218 22.349 1.00 59.75 106 ALA A C 1
ATOM 795 O O . ALA A 1 106 ? -14.749 -14.836 22.255 1.00 59.75 106 ALA A O 1
ATOM 796 N N . GLY A 1 107 ? -12.551 -14.682 21.843 1.00 61.19 107 GLY A N 1
ATOM 797 C CA . GLY A 1 107 ? -12.441 -15.973 21.150 1.00 61.19 107 GLY A CA 1
ATOM 798 C C . GLY A 1 107 ? -12.237 -17.187 22.064 1.00 61.19 107 GLY A C 1
ATOM 799 O O . GLY A 1 107 ? -12.366 -18.314 21.601 1.00 61.19 107 GLY A O 1
ATOM 800 N N . ILE A 1 108 ? -11.897 -16.974 23.342 1.00 63.06 108 ILE A N 1
ATOM 801 C CA . ILE A 1 108 ? -11.682 -18.045 24.339 1.00 63.06 108 ILE A CA 1
ATOM 802 C C . ILE A 1 108 ? -12.938 -18.264 25.214 1.00 63.06 108 ILE A C 1
ATOM 804 O O . ILE A 1 108 ? -12.942 -19.124 26.092 1.00 63.06 108 ILE A O 1
ATOM 808 N N . ARG A 1 109 ? -13.999 -17.477 25.010 1.00 48.59 109 ARG A N 1
ATOM 809 C CA . ARG A 1 109 ? -15.266 -17.588 25.742 1.00 48.59 109 ARG A CA 1
ATOM 810 C C . ARG A 1 109 ? -16.306 -18.320 24.906 1.00 48.59 109 ARG A C 1
ATOM 812 O O . ARG A 1 109 ? -17.075 -19.085 25.522 1.00 48.59 109 ARG A O 1
#

Sequence (109 aa):
MHDFCFTIPYGLILIGGGIVGFAKKGSTASLAGGVGTGLLLVLAGYLSLKAFEKKKNSYFAIVIETEFRFRAEFYAVDTVCAAVLTVVMAQRYMETSKVMPAGIVAGIR